Protein AF-A0AA40RY39-F1 (afdb_monomer)

Mean predicted aligned error: 4.77 Å

Structure (mmCIF, N/CA/C/O backbone):
data_AF-A0AA40RY39-F1
#
_entry.id   AF-A0AA40RY39-F1
#
loop_
_atom_site.group_PDB
_atom_site.id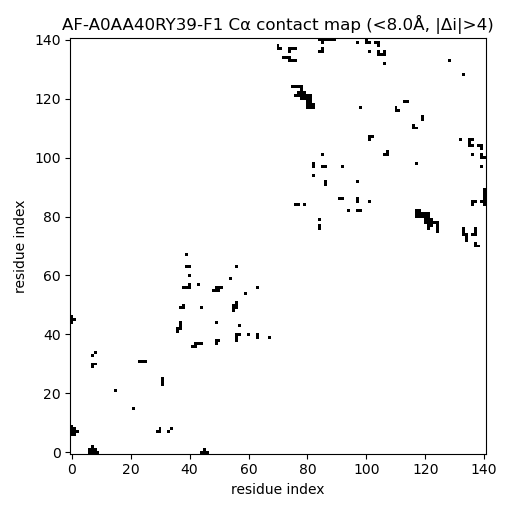
_atom_site.type_symbol
_atom_site.label_atom_id
_atom_site.label_alt_id
_atom_site.label_comp_id
_atom_site.label_asym_id
_atom_site.label_entity_id
_atom_site.label_seq_id
_atom_site.pdbx_PDB_ins_code
_atom_site.Cartn_x
_atom_site.Cartn_y
_atom_site.Cartn_z
_atom_site.occupancy
_atom_site.B_iso_or_equiv
_atom_site.auth_seq_id
_atom_site.auth_comp_id
_atom_site.auth_asym_id
_atom_site.auth_atom_id
_atom_site.pdbx_PDB_model_num
ATOM 1 N N . PHE A 1 1 ? -12.671 0.673 18.854 1.00 94.38 1 PHE A N 1
ATOM 2 C CA . PHE A 1 1 ? -13.369 0.236 17.625 1.00 94.38 1 PHE A CA 1
ATOM 3 C C . PHE A 1 1 ? -14.066 -1.103 17.854 1.00 94.38 1 PHE A C 1
ATOM 5 O O . PHE A 1 1 ? -13.496 -1.968 18.524 1.00 94.38 1 PHE A O 1
ATOM 12 N N . LYS A 1 2 ? -15.271 -1.276 17.300 1.00 94.06 2 LYS A N 1
ATOM 13 C CA . LYS A 1 2 ? -16.053 -2.518 17.351 1.00 94.06 2 LYS A CA 1
ATOM 14 C C . LYS A 1 2 ? -16.612 -2.850 15.962 1.00 94.06 2 LYS A C 1
ATOM 16 O O . LYS A 1 2 ? -16.945 -1.926 15.230 1.00 94.06 2 LYS A O 1
ATOM 21 N N . TYR A 1 3 ? -16.691 -4.138 15.634 1.00 93.06 3 TYR A N 1
ATOM 22 C CA . TYR A 1 3 ? -17.561 -4.633 14.562 1.00 93.06 3 TYR A CA 1
ATOM 23 C C . TYR A 1 3 ? -18.834 -5.135 15.234 1.00 93.06 3 TYR A C 1
ATOM 25 O O . TYR A 1 3 ? -18.733 -5.975 16.130 1.00 93.06 3 TYR A O 1
ATOM 33 N N . ASP A 1 4 ? -19.986 -4.588 14.855 1.00 89.94 4 ASP A N 1
ATOM 34 C CA . ASP A 1 4 ? -21.272 -4.844 15.510 1.00 89.94 4 ASP A CA 1
ATOM 35 C C . ASP A 1 4 ? -21.154 -4.669 17.040 1.00 89.94 4 ASP A C 1
ATOM 37 O O . ASP A 1 4 ? -20.800 -3.586 17.524 1.00 89.94 4 ASP A O 1
ATOM 41 N N . ASP A 1 5 ? -21.358 -5.740 17.809 1.00 90.38 5 ASP A N 1
ATOM 42 C CA . ASP A 1 5 ? -21.222 -5.749 19.272 1.00 90.38 5 ASP A CA 1
ATOM 43 C C . ASP A 1 5 ? -19.864 -6.265 19.770 1.00 90.38 5 ASP A C 1
ATOM 45 O O . ASP A 1 5 ? -19.566 -6.2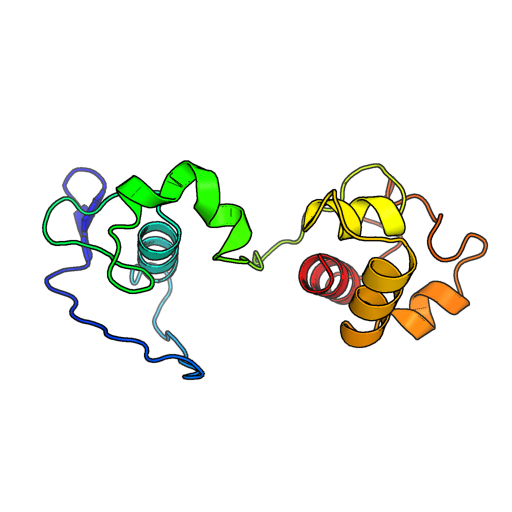45 20.968 1.00 90.38 5 ASP A O 1
ATOM 49 N N . LYS A 1 6 ? -18.980 -6.688 18.861 1.00 93.56 6 LYS A N 1
ATOM 50 C CA . LYS A 1 6 ? -17.661 -7.213 19.209 1.00 93.56 6 LYS A CA 1
ATOM 51 C C . LYS A 1 6 ? -16.606 -6.114 19.197 1.00 93.56 6 LYS A C 1
ATOM 53 O O . LYS A 1 6 ? -16.088 -5.702 18.156 1.00 93.56 6 LYS A O 1
ATOM 58 N N . THR A 1 7 ? -16.203 -5.690 20.388 1.00 94.38 7 THR A N 1
ATOM 59 C CA . THR A 1 7 ? -15.097 -4.744 20.557 1.00 94.38 7 THR A CA 1
ATOM 60 C C . THR A 1 7 ? -13.754 -5.378 20.201 1.00 94.38 7 THR A C 1
ATOM 62 O O . THR A 1 7 ? -13.314 -6.314 20.868 1.00 94.38 7 THR A O 1
ATOM 65 N N . ILE A 1 8 ? -13.082 -4.826 19.186 1.00 96.19 8 ILE A N 1
ATOM 66 C CA . ILE A 1 8 ? -11.780 -5.304 18.694 1.00 96.19 8 ILE A CA 1
ATOM 67 C C . ILE A 1 8 ? -10.623 -4.507 19.292 1.00 96.19 8 ILE A C 1
ATOM 69 O O . ILE A 1 8 ? -9.630 -5.088 19.714 1.00 96.19 8 ILE A O 1
ATOM 73 N N . ILE A 1 9 ? -10.752 -3.179 19.347 1.00 95.19 9 ILE A N 1
ATOM 74 C CA . ILE A 1 9 ? -9.714 -2.283 19.876 1.00 95.19 9 ILE A CA 1
ATOM 75 C C . ILE A 1 9 ? -10.309 -1.459 21.012 1.00 95.19 9 ILE A C 1
ATOM 77 O O . ILE A 1 9 ? -11.325 -0.783 20.813 1.00 95.19 9 ILE A O 1
ATOM 81 N N . ARG A 1 10 ? -9.668 -1.507 22.184 1.00 94.62 10 ARG A N 1
ATOM 82 C CA . ARG A 1 10 ? -10.064 -0.796 23.408 1.00 94.62 10 ARG A CA 1
ATOM 83 C C . ARG A 1 10 ? -8.956 0.167 23.820 1.00 94.62 10 ARG A C 1
ATOM 85 O O . ARG A 1 10 ? -7.853 -0.297 24.070 1.00 94.62 10 ARG A O 1
ATOM 92 N N . GLN A 1 11 ? -9.267 1.466 23.877 1.00 93.75 11 GLN A N 1
ATOM 93 C CA . GLN A 1 11 ? -8.409 2.521 24.451 1.00 93.75 11 GLN A CA 1
ATOM 94 C C . GLN A 1 11 ? -6.920 2.426 24.058 1.00 93.75 11 GLN A C 1
ATOM 96 O O . GLN A 1 11 ? -6.030 2.568 24.893 1.00 93.75 11 GLN A O 1
ATOM 101 N N . LEU A 1 12 ? -6.646 2.159 22.779 1.00 95.19 12 LEU A N 1
ATOM 102 C CA . LEU A 1 12 ? -5.280 2.104 22.274 1.00 95.19 12 LEU A CA 1
ATOM 103 C C . LEU A 1 12 ? -4.759 3.528 22.071 1.00 95.19 12 LEU A C 1
ATOM 105 O O . LEU A 1 12 ? -5.341 4.280 21.295 1.00 95.19 12 LEU A O 1
ATOM 109 N N . ASN A 1 13 ? -3.644 3.852 22.720 1.00 96.00 13 ASN A N 1
ATOM 110 C CA . ASN A 1 13 ? -2.882 5.071 22.474 1.00 96.00 13 ASN A CA 1
ATOM 111 C C . ASN A 1 13 ? -1.530 4.667 21.884 1.00 96.00 13 ASN A C 1
ATOM 113 O O . ASN A 1 13 ? -0.780 3.918 22.510 1.00 96.00 13 ASN A O 1
ATOM 117 N N . LEU A 1 14 ? -1.248 5.123 20.667 1.00 95.69 14 LEU A N 1
ATOM 118 C CA . LEU A 1 14 ? -0.017 4.828 19.944 1.00 95.69 14 LEU A CA 1
ATOM 119 C C . LEU A 1 14 ? 0.415 6.077 19.180 1.00 95.69 14 LEU A C 1
ATOM 121 O O . LEU A 1 14 ? -0.365 6.616 18.400 1.00 95.69 14 LEU A O 1
ATOM 125 N N . THR A 1 15 ? 1.671 6.474 19.359 1.00 96.75 15 THR A N 1
ATOM 126 C CA . THR A 1 15 ? 2.316 7.527 18.570 1.00 96.75 15 THR A CA 1
ATOM 127 C C . THR A 1 15 ? 3.510 6.919 17.855 1.00 96.75 15 THR A C 1
ATOM 129 O O . THR A 1 15 ? 4.392 6.357 18.504 1.00 96.75 15 THR A O 1
ATOM 132 N N . VAL A 1 16 ? 3.535 7.028 16.526 1.00 96.31 16 VAL A N 1
ATOM 133 C CA . VAL A 1 16 ? 4.680 6.641 15.694 1.00 96.31 16 VAL A CA 1
ATOM 134 C C . VAL A 1 16 ? 5.314 7.915 15.161 1.00 96.31 16 VAL A C 1
ATOM 136 O O . VAL A 1 16 ? 4.655 8.686 14.465 1.00 96.31 16 VAL A O 1
ATOM 139 N N . VAL A 1 17 ? 6.570 8.167 15.522 1.00 96.62 17 VAL A N 1
ATOM 140 C CA . VAL A 1 17 ? 7.275 9.385 15.094 1.00 96.62 17 VAL A CA 1
ATOM 141 C C . VAL A 1 17 ? 7.903 9.205 13.705 1.00 96.62 17 VAL A C 1
ATOM 143 O O . VAL A 1 17 ? 8.180 8.070 13.305 1.00 96.62 17 VAL A O 1
ATOM 146 N N . PRO A 1 18 ? 8.155 10.289 12.946 1.00 95.44 18 PRO A N 1
ATOM 147 C CA . PRO A 1 18 ? 8.779 10.195 11.628 1.00 95.44 18 PRO A CA 1
ATOM 148 C C . PRO A 1 18 ? 10.089 9.393 11.648 1.00 95.44 18 PRO A C 1
ATOM 150 O O . PRO A 1 18 ? 10.932 9.574 12.523 1.00 95.44 18 PRO A O 1
ATOM 153 N N . GLY A 1 19 ? 10.248 8.481 10.685 1.00 95.50 19 GLY A N 1
ATOM 154 C CA . GLY A 1 19 ? 11.416 7.596 10.577 1.00 95.50 19 GLY A CA 1
ATOM 155 C C . GLY A 1 19 ? 11.411 6.390 11.525 1.00 95.50 19 GLY A C 1
ATOM 156 O O . GLY A 1 19 ? 12.241 5.491 11.369 1.00 95.50 19 GLY A O 1
ATOM 157 N N . GLN A 1 20 ? 10.472 6.319 12.473 1.00 97.12 20 GLN A N 1
ATOM 158 C CA . GLN A 1 20 ? 10.351 5.176 13.369 1.00 97.12 20 GLN A CA 1
ATOM 159 C C . GLN A 1 20 ? 9.821 3.949 12.623 1.00 97.12 20 GLN A C 1
ATOM 161 O O . GLN A 1 20 ? 8.835 4.009 11.891 1.00 97.12 20 GLN A O 1
ATOM 166 N N . LYS A 1 21 ? 10.461 2.804 12.862 1.00 95.94 21 LYS A N 1
ATOM 167 C CA . LYS A 1 21 ? 10.008 1.496 12.385 1.00 95.94 21 LYS A CA 1
ATOM 168 C C . LYS A 1 21 ? 9.451 0.727 13.571 1.00 95.94 21 LYS A C 1
ATOM 170 O O . LYS A 1 21 ? 10.148 0.546 14.567 1.00 95.94 21 LYS A O 1
ATOM 175 N N . ILE A 1 22 ? 8.206 0.280 13.464 1.00 95.56 22 ILE A N 1
ATOM 176 C CA . ILE A 1 22 ? 7.547 -0.521 14.497 1.00 95.56 22 ILE A CA 1
ATOM 177 C C . ILE A 1 22 ? 7.090 -1.858 13.919 1.00 95.56 22 ILE A C 1
ATOM 179 O O . ILE A 1 22 ? 6.788 -1.962 12.732 1.00 95.56 22 ILE A O 1
ATOM 183 N N . ALA A 1 23 ? 7.018 -2.878 14.769 1.00 95.12 23 ALA A N 1
ATOM 184 C CA . ALA A 1 23 ? 6.428 -4.167 14.434 1.00 95.12 23 ALA A CA 1
ATOM 185 C C . ALA A 1 23 ? 5.210 -4.411 15.329 1.00 95.12 23 ALA A C 1
ATOM 187 O O . ALA A 1 23 ? 5.303 -4.320 16.553 1.00 95.12 23 ALA A O 1
ATOM 188 N N . LEU A 1 24 ? 4.067 -4.741 14.723 1.00 92.81 24 LEU A N 1
ATOM 189 C CA . LEU A 1 24 ? 2.846 -5.090 15.445 1.00 92.81 24 LEU A CA 1
ATOM 190 C C . LEU A 1 24 ? 2.675 -6.612 15.477 1.00 92.81 24 LEU A C 1
ATOM 192 O O . LEU A 1 24 ? 2.343 -7.236 14.469 1.00 92.81 24 LEU A O 1
ATOM 196 N N . LEU A 1 25 ? 2.869 -7.210 16.652 1.00 94.12 25 LEU A N 1
ATOM 197 C CA . LEU A 1 25 ? 2.816 -8.658 16.854 1.00 94.12 25 LEU A CA 1
ATOM 198 C C . LEU A 1 25 ? 1.563 -9.069 17.636 1.00 94.12 25 LEU A C 1
ATOM 200 O O . LEU A 1 25 ? 1.038 -8.318 18.454 1.00 94.12 25 LEU A O 1
ATOM 204 N N . GLY A 1 26 ? 1.066 -10.280 17.386 1.00 93.81 26 GLY A N 1
ATOM 205 C CA . GLY A 1 26 ? -0.074 -10.834 18.118 1.00 93.81 26 GLY A CA 1
ATOM 206 C C . GLY A 1 26 ? -0.722 -12.014 17.403 1.00 93.81 26 GLY A C 1
ATOM 207 O O . GLY A 1 26 ? -0.531 -12.206 16.200 1.00 93.81 26 GLY A O 1
ATOM 208 N N . ARG A 1 27 ? -1.535 -12.791 18.127 1.00 94.19 27 ARG A N 1
ATOM 209 C CA . ARG A 1 27 ? -2.262 -13.952 17.577 1.00 94.19 27 ARG A CA 1
ATOM 210 C C . ARG A 1 27 ? -3.220 -13.549 16.452 1.00 94.19 27 ARG A C 1
ATOM 212 O O . ARG A 1 27 ? -3.622 -12.388 16.346 1.00 94.19 27 ARG A O 1
ATOM 219 N N . SER A 1 28 ? -3.603 -14.497 15.598 1.00 91.62 28 SER A N 1
ATOM 220 C CA . SER A 1 28 ? -4.676 -14.251 14.625 1.00 91.62 28 SER A CA 1
ATOM 221 C C . SER A 1 28 ? -5.950 -13.778 15.343 1.00 91.62 28 SER A C 1
ATOM 223 O O . SER A 1 28 ? -6.233 -14.211 16.458 1.00 91.62 28 SER A O 1
ATOM 225 N N . GLY A 1 29 ? -6.670 -12.824 14.748 1.00 89.44 29 GLY A N 1
ATOM 226 C CA . GLY A 1 29 ? -7.864 -12.223 15.354 1.00 89.44 29 GLY A CA 1
ATOM 227 C C . GLY A 1 29 ? -7.611 -11.161 16.435 1.00 89.44 29 GLY A C 1
ATOM 228 O O . GLY A 1 29 ? -8.570 -10.573 16.922 1.00 89.44 29 GLY A O 1
ATOM 229 N N . SER A 1 30 ? -6.356 -10.835 16.772 1.00 92.50 30 SER A N 1
ATOM 2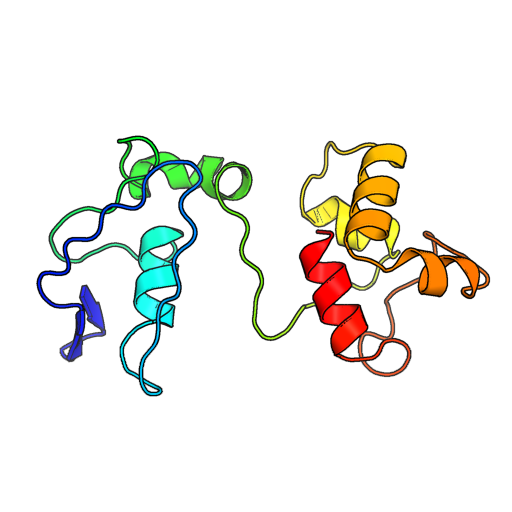30 C CA . SER A 1 30 ? -6.032 -9.808 17.781 1.00 92.50 30 SER A CA 1
ATOM 231 C C . SER A 1 30 ? -6.297 -8.356 17.344 1.00 92.50 30 SER A C 1
ATOM 233 O O . SER A 1 30 ? -5.927 -7.432 18.058 1.00 92.50 30 SER A O 1
ATOM 235 N N . GLY A 1 31 ? -6.872 -8.133 16.157 1.00 94.25 31 GLY A N 1
ATOM 236 C CA . GLY A 1 31 ? -7.202 -6.794 15.657 1.00 94.25 31 GLY A CA 1
ATOM 237 C C . GLY A 1 31 ? -6.099 -6.070 14.878 1.00 94.25 31 GLY A C 1
ATOM 238 O O . GLY A 1 31 ? -6.277 -4.902 14.560 1.00 94.25 31 GLY A O 1
ATOM 239 N N . LYS A 1 32 ? -4.990 -6.733 14.518 1.00 95.19 32 LYS A N 1
ATOM 240 C CA . LYS A 1 32 ? -3.876 -6.114 13.761 1.00 95.19 32 LYS A CA 1
ATOM 241 C C . LYS A 1 32 ? -4.318 -5.504 12.430 1.00 95.19 32 LYS A C 1
ATOM 243 O O . LYS A 1 32 ? -4.066 -4.336 12.174 1.00 95.19 32 LYS A O 1
ATOM 248 N N . THR A 1 33 ? -5.031 -6.282 11.616 1.00 93.31 33 THR A N 1
ATOM 249 C CA . THR A 1 33 ? -5.582 -5.808 10.340 1.00 93.31 33 THR A CA 1
ATOM 250 C C . THR A 1 33 ? -6.596 -4.688 10.557 1.00 93.31 33 THR A C 1
ATOM 252 O O . THR A 1 33 ? -6.616 -3.733 9.798 1.00 93.31 33 THR A O 1
ATOM 255 N N . THR A 1 34 ? -7.401 -4.758 11.622 1.00 95.31 34 THR A N 1
ATOM 256 C CA . THR A 1 34 ? -8.328 -3.677 11.990 1.00 95.31 34 THR A CA 1
ATOM 257 C C . THR A 1 34 ? -7.584 -2.391 12.340 1.00 95.31 34 THR A C 1
ATOM 259 O O . THR A 1 34 ? -8.028 -1.320 11.953 1.00 95.31 34 THR A O 1
ATOM 262 N N . LEU A 1 35 ? -6.453 -2.480 13.047 1.00 95.31 35 LEU A N 1
ATOM 263 C CA . LEU A 1 35 ? -5.630 -1.314 13.354 1.00 95.31 35 LEU A CA 1
ATOM 264 C C . LEU A 1 35 ? -5.035 -0.700 12.084 1.00 95.31 35 LEU A C 1
ATOM 266 O O . LEU A 1 35 ? -5.105 0.512 11.931 1.00 95.31 35 LEU A O 1
ATOM 270 N N . LEU A 1 36 ? -4.516 -1.522 11.164 1.00 93.00 36 LEU A N 1
ATOM 271 C CA . LEU A 1 36 ? -4.037 -1.032 9.867 1.00 93.00 36 LEU A CA 1
ATOM 272 C C . LEU A 1 36 ? -5.148 -0.308 9.103 1.00 93.00 36 LEU A C 1
ATOM 274 O O . LEU A 1 36 ? -4.930 0.825 8.710 1.00 93.00 36 LEU A O 1
ATOM 278 N N . LYS A 1 37 ? -6.348 -0.898 9.018 1.00 93.12 37 LYS A N 1
ATOM 279 C CA . LYS A 1 37 ? -7.519 -0.283 8.369 1.00 93.12 37 LYS A CA 1
ATOM 280 C C . LYS A 1 37 ? -7.960 1.045 8.996 1.00 93.12 37 LYS A C 1
ATOM 282 O O . LYS A 1 37 ? -8.504 1.898 8.310 1.00 93.12 37 LYS A O 1
ATOM 287 N N . LEU A 1 38 ? -7.760 1.224 10.303 1.00 94.75 38 LEU A N 1
ATOM 288 C CA . LEU A 1 38 ? -8.016 2.504 10.975 1.00 94.75 38 LEU A CA 1
ATOM 289 C C . LEU A 1 38 ? -6.943 3.547 10.629 1.00 94.75 38 LEU A C 1
ATOM 291 O O . LEU A 1 38 ? -7.269 4.715 10.453 1.00 94.75 38 LEU A O 1
ATOM 295 N N . ILE A 1 39 ? -5.674 3.134 10.528 1.00 92.81 39 ILE A N 1
ATOM 296 C CA . ILE A 1 39 ? -4.553 4.003 10.128 1.00 92.81 39 ILE A CA 1
ATOM 297 C C . ILE A 1 39 ? -4.689 4.424 8.661 1.00 92.81 39 ILE A C 1
ATOM 299 O O . ILE A 1 39 ? -4.481 5.589 8.340 1.00 92.81 39 ILE A O 1
ATOM 303 N N . THR A 1 40 ? -5.086 3.499 7.789 1.00 90.81 40 THR A N 1
ATOM 304 C CA . THR A 1 40 ? -5.366 3.736 6.367 1.00 90.81 40 THR A CA 1
ATOM 305 C C . THR A 1 40 ? -6.766 4.289 6.129 1.00 90.81 40 THR A C 1
ATOM 307 O O . THR A 1 40 ? -7.198 4.336 4.988 1.00 90.81 40 THR A O 1
ATOM 310 N N . GLY A 1 41 ? -7.508 4.694 7.163 1.00 91.56 41 GLY A N 1
ATOM 311 C CA . GLY A 1 41 ? -8.811 5.341 7.002 1.00 91.56 41 GLY A CA 1
ATOM 312 C C . GLY A 1 41 ? -9.894 4.513 6.291 1.00 91.56 41 GLY A C 1
ATOM 313 O O . GLY A 1 41 ? -10.965 5.059 6.041 1.00 91.56 41 GLY A O 1
ATOM 314 N N . ASP A 1 42 ? -9.667 3.226 6.004 1.00 90.12 42 ASP A N 1
ATOM 315 C CA . ASP A 1 42 ? -10.644 2.315 5.383 1.00 90.12 42 ASP A CA 1
ATOM 316 C C . ASP A 1 42 ? -11.879 2.116 6.275 1.00 90.12 42 ASP A C 1
ATOM 318 O O . ASP A 1 42 ? -12.973 1.796 5.810 1.00 90.12 42 ASP A O 1
ATOM 322 N N . ILE A 1 43 ? -11.689 2.267 7.587 1.00 93.81 43 ILE A N 1
ATOM 323 C CA . ILE A 1 43 ? -12.740 2.310 8.605 1.00 93.81 43 ILE A CA 1
ATOM 324 C C . ILE A 1 43 ? -12.433 3.432 9.594 1.00 93.81 43 ILE A C 1
ATOM 326 O O . ILE A 1 43 ? -11.273 3.762 9.837 1.00 93.81 43 ILE A O 1
ATOM 330 N N . LEU A 1 44 ? -13.472 3.977 10.225 1.00 93.56 44 LEU A N 1
ATOM 331 C CA . LEU A 1 44 ? -13.335 5.053 11.206 1.00 93.56 44 LEU A CA 1
ATOM 332 C C . LEU A 1 44 ? -13.529 4.547 12.643 1.00 93.56 44 LEU A C 1
ATOM 334 O O . LEU A 1 44 ? -14.319 3.626 12.882 1.00 93.56 44 LEU A O 1
ATOM 338 N N . PRO A 1 45 ? -12.823 5.122 13.633 1.00 95.06 45 PRO A N 1
ATOM 339 C CA . PRO A 1 45 ? -13.034 4.780 15.031 1.00 95.06 45 PRO A CA 1
ATOM 340 C C . PRO A 1 45 ? -14.445 5.178 15.489 1.00 95.06 45 PRO A C 1
ATOM 342 O O . PRO A 1 45 ? -14.942 6.248 15.174 1.00 95.06 45 PRO A O 1
ATOM 345 N N . VAL A 1 46 ? -15.071 4.337 16.318 1.00 94.38 46 VAL A N 1
ATOM 346 C CA . VAL A 1 46 ? -16.333 4.686 17.011 1.00 94.38 46 VAL A CA 1
ATOM 347 C C . VAL A 1 46 ? -16.117 5.782 18.066 1.00 94.38 46 VAL A C 1
ATOM 349 O O . VAL A 1 46 ? -17.030 6.524 18.401 1.00 94.38 46 VAL A O 1
ATOM 352 N N . SER A 1 47 ? -14.913 5.847 18.637 1.00 94.19 47 SER A N 1
ATOM 353 C CA . SER A 1 47 ? -14.499 6.826 19.643 1.00 94.19 47 SER A CA 1
ATOM 354 C C . SER A 1 47 ? -12.980 6.979 19.594 1.00 94.19 47 SER A C 1
ATOM 356 O O . SER A 1 47 ? -12.273 5.998 19.330 1.00 94.19 47 SER A O 1
ATOM 358 N N . GLY A 1 48 ? -12.503 8.193 19.872 1.00 95.12 48 GLY A N 1
ATOM 359 C CA . GLY A 1 48 ? -11.120 8.602 19.654 1.00 95.12 48 GLY A CA 1
ATOM 360 C C . GLY A 1 48 ? -10.898 9.086 18.224 1.00 95.12 48 GLY A C 1
ATOM 361 O O . GLY A 1 48 ? -11.847 9.253 17.463 1.00 95.12 48 GLY A O 1
ATOM 362 N N . GLN A 1 49 ? -9.636 9.297 17.869 1.00 95.81 49 GLN A N 1
ATOM 363 C CA . GLN A 1 49 ? -9.233 9.793 16.556 1.00 95.81 49 GLN A CA 1
ATOM 364 C C . GLN A 1 49 ? -7.958 9.093 16.096 1.00 95.81 49 GLN A C 1
ATOM 366 O O . GLN A 1 49 ? -7.176 8.605 16.916 1.00 95.81 49 GLN A O 1
ATOM 371 N N . VAL A 1 50 ? -7.748 9.063 14.785 1.00 96.81 50 VAL A N 1
ATOM 372 C CA . VAL A 1 50 ? -6.506 8.601 14.166 1.00 96.81 50 VAL A CA 1
ATOM 373 C C . VAL A 1 50 ? -5.987 9.739 13.308 1.00 96.81 50 VAL A C 1
ATOM 375 O O . VAL A 1 50 ? -6.742 10.305 12.520 1.00 96.81 50 VAL A O 1
ATOM 378 N N . THR A 1 51 ? -4.717 10.097 13.481 1.00 96.19 51 THR A N 1
ATOM 379 C CA . THR A 1 51 ? -4.120 11.235 12.783 1.00 96.19 51 THR A CA 1
ATOM 380 C C . THR A 1 51 ? -2.834 10.853 12.061 1.00 96.19 51 THR A C 1
ATOM 382 O O . THR A 1 51 ? -2.057 10.023 12.534 1.00 96.19 51 THR A O 1
ATOM 385 N N . ILE A 1 52 ? -2.596 11.490 10.914 1.00 95.25 52 ILE A N 1
ATOM 386 C CA . ILE A 1 52 ? -1.341 11.434 10.157 1.00 95.25 52 ILE A CA 1
ATOM 387 C C . ILE A 1 52 ? -0.849 12.872 10.007 1.00 95.25 52 ILE A C 1
ATOM 389 O O . ILE A 1 52 ? -1.585 13.746 9.554 1.00 95.25 52 ILE A O 1
ATOM 393 N N . GLY A 1 53 ? 0.377 13.151 10.460 1.00 92.50 53 GLY A N 1
ATOM 394 C CA . GLY A 1 53 ? 0.916 14.518 10.459 1.00 92.50 53 GLY A CA 1
ATOM 395 C C . GLY A 1 53 ? 0.097 15.512 11.296 1.00 92.50 53 GLY A C 1
ATOM 396 O O . GLY A 1 53 ? 0.143 16.706 11.035 1.00 92.50 53 GLY A O 1
ATOM 397 N N . GLY A 1 54 ? -0.681 15.029 12.273 1.00 94.00 54 GLY A N 1
ATOM 398 C CA . GLY A 1 54 ? -1.582 15.853 13.088 1.00 94.00 54 GLY A CA 1
ATOM 399 C C . GLY A 1 54 ? -2.974 16.086 12.487 1.00 94.00 54 GLY A C 1
ATOM 400 O O . GLY A 1 54 ? -3.840 16.603 13.186 1.00 94.00 54 GLY A O 1
ATOM 401 N N . HIS A 1 55 ? -3.225 15.657 11.249 1.00 94.38 55 HIS A N 1
ATOM 402 C CA . HIS A 1 55 ? -4.532 15.757 10.597 1.00 94.38 55 HIS A CA 1
ATOM 403 C C . HIS A 1 55 ? -5.325 14.459 10.749 1.00 94.38 55 HIS A C 1
ATOM 405 O O . HIS A 1 55 ? -4.752 13.375 10.642 1.00 94.38 55 HIS A O 1
ATOM 411 N N . ASP A 1 56 ? -6.634 14.555 10.988 1.00 94.88 56 ASP A N 1
ATOM 412 C CA . ASP A 1 56 ? -7.517 13.388 11.076 1.00 94.88 56 ASP A CA 1
ATOM 413 C C . ASP A 1 56 ? -7.574 12.635 9.737 1.00 94.88 56 ASP A C 1
ATOM 415 O O . ASP A 1 56 ? -7.751 13.242 8.679 1.00 94.88 56 ASP A O 1
ATOM 419 N N . VAL A 1 57 ? -7.445 11.307 9.774 1.00 94.12 57 VAL A N 1
ATOM 420 C CA . VAL A 1 57 ? -7.457 10.458 8.569 1.00 94.12 57 VAL A CA 1
ATOM 421 C C . VAL A 1 57 ? -8.763 10.546 7.774 1.00 94.12 57 VAL A C 1
ATOM 423 O O . VAL A 1 57 ? -8.752 10.369 6.557 1.00 94.12 57 VAL A O 1
ATOM 426 N N . SER A 1 58 ? -9.889 10.865 8.418 1.00 90.06 58 SER A N 1
ATOM 427 C CA . SER A 1 58 ? -11.171 11.097 7.739 1.00 90.06 58 SER A CA 1
ATOM 428 C C . SER A 1 58 ? -11.145 12.334 6.835 1.00 90.06 58 SER A C 1
ATOM 430 O O . SER A 1 58 ? -11.796 12.342 5.792 1.00 90.06 58 SER A O 1
ATOM 432 N N . ALA A 1 59 ? -10.341 13.346 7.175 1.00 91.94 59 ALA A N 1
ATOM 433 C CA . ALA A 1 59 ? -10.151 14.541 6.355 1.00 91.94 59 ALA A CA 1
ATOM 434 C C . ALA A 1 59 ? -9.143 14.326 5.210 1.00 91.94 59 ALA A C 1
ATOM 436 O O . ALA A 1 59 ? -9.121 15.099 4.256 1.00 91.94 59 ALA A O 1
ATOM 437 N N . LEU A 1 60 ? -8.321 13.273 5.287 1.00 92.62 60 LEU A N 1
ATOM 438 C CA . LEU A 1 60 ? -7.248 12.980 4.331 1.00 92.62 60 LEU A CA 1
ATOM 439 C C . LEU A 1 60 ? -7.643 11.976 3.241 1.00 92.62 60 LEU A C 1
ATOM 441 O O . LEU A 1 60 ? -6.808 11.640 2.410 1.00 92.62 60 LEU A O 1
ATOM 445 N N . GLN A 1 61 ? -8.891 11.501 3.205 1.00 87.06 61 GLN A N 1
ATOM 446 C CA . GLN A 1 61 ? -9.334 10.396 2.335 1.00 87.06 61 GLN A CA 1
ATOM 447 C C . GLN A 1 61 ? -8.920 10.547 0.859 1.00 87.06 61 GLN A C 1
ATOM 449 O O . GLN A 1 61 ? -8.440 9.595 0.253 1.00 87.06 61 GLN A O 1
ATOM 454 N N . GLN A 1 62 ? -9.028 11.752 0.289 1.00 88.75 62 GLN A N 1
ATOM 455 C CA . GLN A 1 62 ? -8.659 12.020 -1.113 1.00 88.75 62 GLN A CA 1
ATOM 456 C C . GLN A 1 62 ? -7.141 12.032 -1.366 1.00 88.75 62 GLN A C 1
ATOM 458 O O . GLN A 1 62 ? -6.698 11.885 -2.501 1.00 88.75 62 GLN A O 1
ATOM 463 N N . GLN A 1 63 ? -6.341 12.235 -0.321 1.00 89.94 63 GLN A N 1
ATOM 464 C CA . GLN A 1 63 ? -4.880 12.332 -0.382 1.00 89.94 63 GLN A CA 1
ATOM 465 C C . GLN A 1 63 ? -4.196 11.080 0.169 1.00 89.94 63 GLN A C 1
ATOM 467 O O . GLN A 1 63 ? -2.980 10.944 0.076 1.00 89.94 63 GLN A O 1
ATOM 472 N N . LEU A 1 64 ? -4.956 10.161 0.762 1.00 87.75 64 LEU A N 1
ATOM 473 C CA . LEU A 1 64 ? -4.396 9.101 1.583 1.00 87.75 64 LEU A CA 1
ATOM 474 C C . LEU A 1 64 ? -3.517 8.136 0.791 1.00 87.75 64 LEU A C 1
ATOM 476 O O . LEU A 1 64 ? -2.472 7.728 1.286 1.00 87.75 64 LEU A O 1
ATOM 480 N N . SER A 1 65 ? -3.880 7.859 -0.462 1.00 85.38 65 SER A N 1
ATOM 481 C CA . SER A 1 65 ? -3.069 7.064 -1.393 1.00 85.38 65 SER A CA 1
ATOM 482 C C . SER A 1 65 ? -1.720 7.705 -1.740 1.00 85.38 65 SER A C 1
ATOM 484 O O . SER A 1 65 ? -0.814 7.007 -2.177 1.00 85.38 65 SER A O 1
ATOM 486 N N . GLN A 1 66 ? -1.560 9.016 -1.530 1.00 88.00 66 GLN A N 1
ATOM 487 C CA . GLN A 1 66 ? -0.286 9.725 -1.698 1.00 88.00 66 GLN A CA 1
ATOM 488 C C . GLN A 1 66 ? 0.550 9.732 -0.410 1.00 88.00 66 GLN A C 1
ATOM 490 O O . GLN A 1 66 ? 1.755 9.967 -0.455 1.00 88.00 66 GLN A O 1
ATOM 495 N N . LEU A 1 67 ? -0.087 9.505 0.743 1.00 89.75 67 LEU A N 1
ATOM 496 C CA . LEU A 1 67 ? 0.541 9.559 2.066 1.00 89.75 67 LEU A CA 1
ATOM 497 C C . LEU A 1 67 ? 0.900 8.173 2.607 1.00 89.75 67 LEU A C 1
ATOM 499 O O . LEU A 1 67 ? 1.828 8.045 3.406 1.00 89.75 67 LEU A O 1
ATOM 503 N N . VAL A 1 68 ? 0.150 7.145 2.211 1.00 90.56 68 VAL A N 1
ATOM 504 C CA . VAL A 1 68 ? 0.253 5.794 2.757 1.00 90.56 68 VAL A CA 1
ATOM 505 C C . VAL A 1 68 ? 0.333 4.784 1.621 1.00 90.56 68 VAL A C 1
ATOM 507 O O . VAL A 1 68 ? -0.561 4.700 0.784 1.00 90.56 68 VAL A O 1
ATOM 510 N N . ALA A 1 69 ? 1.384 3.968 1.648 1.00 90.12 69 ALA A N 1
ATOM 511 C CA . ALA A 1 69 ? 1.500 2.770 0.829 1.00 90.12 69 ALA A CA 1
ATOM 512 C C . ALA A 1 69 ? 1.181 1.533 1.678 1.00 90.12 69 ALA A C 1
ATOM 514 O O . ALA A 1 69 ? 1.614 1.427 2.830 1.00 90.12 69 ALA A O 1
ATOM 515 N N . VAL A 1 70 ? 0.437 0.588 1.104 1.00 88.69 70 VAL A N 1
ATOM 516 C CA . VAL A 1 70 ? 0.062 -0.671 1.756 1.00 88.69 70 VAL A CA 1
ATOM 517 C C . VAL A 1 70 ? 0.552 -1.830 0.905 1.00 88.69 70 VAL A C 1
ATOM 519 O O . VAL A 1 70 ? 0.212 -1.938 -0.269 1.00 88.69 70 VAL A O 1
ATOM 522 N N . LEU A 1 71 ? 1.331 -2.717 1.520 1.00 88.94 71 LEU A N 1
ATOM 523 C CA . LEU A 1 71 ? 1.746 -3.969 0.904 1.00 88.94 71 LEU A CA 1
ATOM 524 C C . LEU A 1 71 ? 0.874 -5.106 1.442 1.00 88.94 71 LEU A C 1
ATOM 526 O O . LEU A 1 71 ? 1.059 -5.563 2.572 1.00 88.94 71 LEU A O 1
ATOM 530 N N . ASP A 1 72 ? -0.080 -5.554 0.630 1.00 82.19 72 ASP A N 1
ATOM 531 C CA . ASP A 1 72 ? -0.976 -6.648 0.993 1.00 82.19 72 ASP A CA 1
ATOM 532 C C . ASP A 1 72 ? -0.267 -8.007 1.045 1.00 82.19 72 ASP A C 1
ATOM 534 O O . ASP A 1 72 ? 0.721 -8.271 0.356 1.00 82.19 72 ASP A O 1
ATOM 538 N N . GLN A 1 73 ? -0.828 -8.926 1.837 1.00 75.25 73 GLN A N 1
ATOM 539 C CA . GLN A 1 73 ? -0.319 -10.296 1.953 1.00 75.25 73 GLN A CA 1
ATOM 540 C C . GLN A 1 73 ? -0.328 -11.036 0.601 1.00 75.25 73 GLN A C 1
ATOM 542 O O . GLN A 1 73 ? 0.553 -11.860 0.339 1.00 75.25 73 GLN A O 1
ATOM 547 N N . GLN A 1 74 ? -1.316 -10.740 -0.250 1.00 78.94 74 GLN A N 1
ATOM 548 C CA . GLN A 1 74 ? -1.432 -11.257 -1.610 1.00 78.94 74 GLN A CA 1
ATOM 549 C C . GLN A 1 74 ? -1.382 -10.096 -2.602 1.00 78.94 74 GLN A C 1
ATOM 551 O O . GLN A 1 74 ? -2.330 -9.331 -2.734 1.00 78.94 74 GLN A O 1
ATOM 556 N N . ALA A 1 75 ? -0.265 -9.990 -3.316 1.00 79.81 75 ALA A N 1
ATOM 557 C CA . ALA A 1 75 ? -0.090 -9.011 -4.374 1.00 79.81 75 ALA A CA 1
ATOM 558 C C . ALA A 1 75 ? -0.980 -9.343 -5.580 1.00 79.81 75 ALA A C 1
ATOM 560 O O . ALA A 1 75 ? -0.799 -10.386 -6.216 1.00 79.81 75 ALA A O 1
ATOM 561 N N . TYR A 1 76 ? -1.896 -8.436 -5.919 1.00 82.56 76 TYR A N 1
ATOM 562 C CA . TYR A 1 76 ? -2.643 -8.501 -7.171 1.00 82.56 76 TYR A CA 1
ATOM 563 C C . TYR A 1 76 ? -1.836 -7.864 -8.310 1.00 82.56 76 TYR A C 1
ATOM 565 O O . TYR A 1 76 ? -1.383 -6.715 -8.207 1.00 82.56 76 TYR A O 1
ATOM 573 N N . LEU A 1 77 ? -1.657 -8.611 -9.399 1.00 87.06 77 LEU A N 1
ATOM 574 C CA . LEU A 1 77 ? -1.059 -8.130 -10.641 1.00 87.06 77 LEU A CA 1
ATOM 575 C C . LEU A 1 77 ? -2.157 -8.009 -11.694 1.00 87.06 77 LEU A C 1
ATOM 577 O O . LEU A 1 77 ? -2.935 -8.937 -11.896 1.00 87.06 77 LEU A O 1
ATOM 581 N N . PHE A 1 78 ? -2.220 -6.851 -12.335 1.00 88.38 78 PHE A N 1
ATOM 582 C CA . PHE A 1 78 ? -3.188 -6.556 -13.376 1.00 88.38 78 PHE A CA 1
ATOM 583 C C . PHE A 1 78 ? -2.727 -7.139 -14.707 1.00 88.38 78 PHE A C 1
ATOM 585 O O . PHE A 1 78 ? -1.528 -7.222 -14.980 1.00 88.38 78 PHE A O 1
ATOM 592 N N . ASP A 1 79 ? -3.692 -7.473 -15.557 1.00 89.94 79 ASP A N 1
ATOM 593 C CA . ASP A 1 79 ? -3.473 -7.799 -16.963 1.00 89.94 79 ASP A CA 1
ATOM 594 C C . ASP A 1 79 ? -2.992 -6.544 -17.723 1.00 89.94 79 ASP A C 1
ATOM 596 O O . ASP A 1 79 ? -3.763 -5.791 -18.315 1.00 89.94 79 ASP A O 1
ATOM 600 N N . THR A 1 80 ? -1.696 -6.263 -17.615 1.00 92.25 80 THR A N 1
ATOM 601 C CA . THR A 1 80 ? -0.983 -5.220 -18.356 1.00 92.25 80 THR A CA 1
ATOM 602 C C . THR A 1 80 ? 0.527 -5.477 -18.271 1.00 92.25 80 THR A C 1
ATOM 604 O O . THR A 1 80 ? 0.962 -6.488 -17.715 1.00 92.25 80 THR A O 1
ATOM 607 N N . SER A 1 81 ? 1.361 -4.599 -18.830 1.00 94.00 81 SER A N 1
ATOM 608 C CA . SER A 1 81 ? 2.819 -4.747 -18.761 1.00 94.00 81 SER A CA 1
ATOM 609 C C . SER A 1 81 ? 3.352 -4.640 -17.326 1.00 94.00 81 SER A C 1
ATOM 611 O O . SER A 1 81 ? 2.700 -4.075 -16.441 1.00 94.00 81 SER A O 1
ATOM 613 N N . ILE A 1 82 ? 4.570 -5.140 -17.091 1.00 94.62 82 ILE A N 1
ATOM 614 C CA . ILE A 1 82 ? 5.280 -4.938 -15.819 1.00 94.62 82 ILE A CA 1
ATOM 615 C C . ILE A 1 82 ? 5.384 -3.445 -15.492 1.00 94.62 82 ILE A C 1
ATOM 617 O O . ILE A 1 82 ? 5.067 -3.033 -14.376 1.00 94.62 82 ILE A O 1
ATOM 621 N N . LEU A 1 83 ? 5.793 -2.641 -16.477 1.00 96.44 83 LEU A N 1
ATOM 622 C CA . LEU A 1 83 ? 5.923 -1.193 -16.341 1.00 96.44 83 LEU A CA 1
ATOM 623 C C . LEU A 1 83 ? 4.608 -0.552 -15.866 1.00 96.44 83 LEU A C 1
ATOM 625 O O . LEU A 1 83 ? 4.601 0.217 -14.906 1.00 96.44 83 LEU A O 1
ATOM 629 N N . ASN A 1 84 ? 3.489 -0.911 -16.499 1.00 95.75 84 ASN A N 1
ATOM 63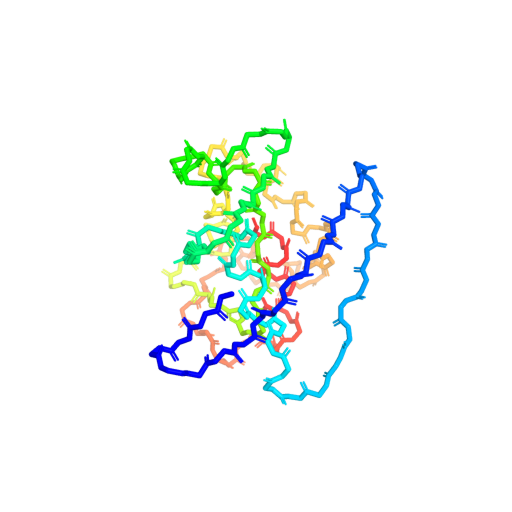0 C CA . ASN A 1 84 ? 2.182 -0.364 -16.149 1.00 95.75 84 ASN A CA 1
ATOM 631 C C . ASN A 1 84 ? 1.723 -0.828 -14.768 1.00 95.75 84 ASN A C 1
ATOM 633 O O . ASN A 1 84 ? 1.212 -0.014 -14.011 1.00 95.75 84 ASN A O 1
ATOM 637 N N . ASN A 1 85 ? 1.958 -2.092 -14.408 1.00 93.69 85 ASN A N 1
ATOM 638 C CA . ASN A 1 85 ? 1.611 -2.624 -13.091 1.00 93.69 85 ASN A CA 1
ATOM 639 C C . ASN A 1 85 ? 2.272 -1.858 -11.943 1.00 93.69 85 ASN A C 1
ATOM 641 O O . ASN A 1 85 ? 1.645 -1.656 -10.906 1.00 93.69 85 ASN A O 1
ATOM 645 N N . VAL A 1 86 ? 3.534 -1.464 -12.106 1.00 95.38 86 VAL A N 1
ATOM 646 C CA . VAL A 1 86 ? 4.260 -0.687 -11.093 1.00 95.38 86 VAL A CA 1
ATOM 647 C C . VAL A 1 86 ? 3.818 0.779 -11.123 1.00 95.38 86 VAL A C 1
ATOM 649 O O . VAL A 1 86 ? 3.571 1.366 -10.075 1.00 95.38 86 VAL A O 1
ATOM 652 N N . ARG A 1 87 ? 3.576 1.351 -12.312 1.00 96.06 87 ARG A N 1
ATOM 653 C CA . ARG A 1 87 ? 3.048 2.721 -12.468 1.00 96.06 87 ARG A CA 1
ATOM 654 C C . ARG A 1 87 ? 1.696 2.951 -11.793 1.00 96.06 87 ARG A C 1
ATOM 656 O O . ARG A 1 87 ? 1.366 4.089 -11.487 1.00 96.06 87 ARG A O 1
ATOM 663 N N . MET A 1 88 ? 0.925 1.907 -11.499 1.00 92.38 88 MET A N 1
ATOM 664 C CA . MET A 1 88 ? -0.332 2.061 -10.759 1.00 92.38 88 MET A CA 1
ATOM 665 C C . MET A 1 88 ? -0.151 2.668 -9.360 1.00 92.38 88 MET A C 1
ATOM 667 O O . MET A 1 88 ? -1.103 3.255 -8.856 1.00 92.38 88 MET A O 1
ATOM 671 N N . GLY A 1 89 ? 1.040 2.575 -8.753 1.00 91.00 89 GLY A N 1
ATOM 672 C CA . GLY A 1 89 ? 1.339 3.257 -7.488 1.00 91.00 89 GLY A CA 1
ATOM 673 C C . GLY A 1 89 ? 1.528 4.769 -7.631 1.00 91.00 89 GLY A C 1
ATOM 674 O O . GLY A 1 89 ? 1.234 5.528 -6.712 1.00 91.00 89 GLY A O 1
ATOM 675 N N . ASN A 1 90 ? 1.957 5.234 -8.808 1.00 93.00 90 ASN A N 1
ATOM 676 C CA . ASN A 1 90 ? 2.061 6.650 -9.142 1.00 93.00 90 ASN A CA 1
ATOM 677 C C . ASN A 1 90 ? 1.919 6.852 -10.657 1.00 93.00 90 ASN A C 1
ATOM 679 O O . ASN A 1 90 ? 2.883 6.709 -11.412 1.00 93.00 90 ASN A O 1
ATOM 68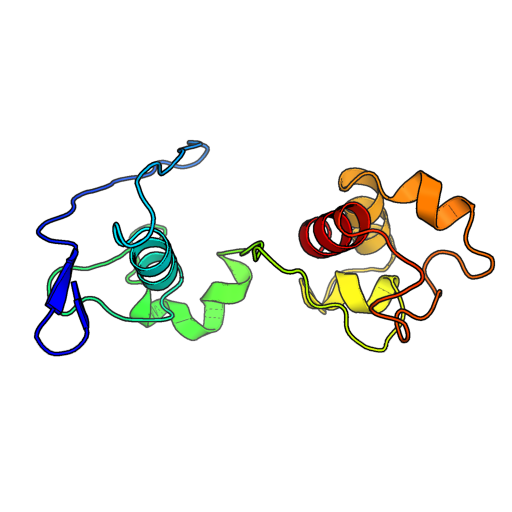3 N N . LEU A 1 91 ? 0.716 7.233 -11.098 1.00 93.00 91 LEU A N 1
ATOM 684 C CA . LEU A 1 91 ? 0.394 7.406 -12.520 1.00 93.00 91 LEU A CA 1
ATOM 685 C C . LEU A 1 91 ? 1.231 8.492 -13.212 1.00 93.00 91 LEU A C 1
ATOM 687 O O . LEU A 1 91 ? 1.378 8.460 -14.432 1.00 93.00 91 LEU A O 1
ATOM 691 N N . SER A 1 92 ? 1.799 9.418 -12.439 1.00 94.50 92 SER A N 1
ATOM 692 C CA . SER A 1 92 ? 2.651 10.500 -12.933 1.00 94.50 92 SER A CA 1
ATOM 693 C C . SER A 1 92 ? 4.135 10.119 -13.003 1.00 94.50 92 SER A C 1
ATOM 695 O O . SER A 1 92 ? 4.946 10.942 -13.425 1.00 94.50 92 SER A O 1
ATOM 697 N N . ALA A 1 93 ? 4.519 8.910 -12.575 1.00 96.19 93 ALA A N 1
ATOM 698 C CA . ALA A 1 93 ? 5.913 8.482 -12.566 1.00 96.19 93 ALA A CA 1
ATOM 699 C C . ALA A 1 93 ? 6.440 8.167 -13.976 1.00 96.19 93 ALA A C 1
ATOM 701 O O . ALA A 1 93 ? 5.815 7.432 -14.756 1.00 96.19 93 ALA A O 1
ATOM 702 N N . THR A 1 94 ? 7.636 8.681 -14.279 1.00 98.00 94 THR A N 1
ATOM 703 C CA . THR A 1 94 ? 8.322 8.424 -15.553 1.00 98.00 94 THR A CA 1
ATOM 704 C C . THR A 1 94 ? 8.790 6.975 -15.645 1.00 98.00 94 THR A C 1
ATOM 706 O O . THR A 1 94 ? 8.965 6.293 -14.635 1.00 98.00 94 THR A O 1
ATOM 709 N N . ASP A 1 95 ? 9.033 6.488 -16.862 1.00 97.69 95 ASP A N 1
ATOM 710 C CA . ASP A 1 95 ? 9.608 5.159 -17.091 1.00 97.69 95 ASP A CA 1
ATOM 711 C C . ASP A 1 95 ? 10.890 4.933 -16.276 1.00 97.69 95 ASP A C 1
ATOM 713 O O . ASP A 1 95 ? 11.084 3.855 -15.720 1.00 97.69 95 ASP A O 1
ATOM 717 N N . GLU A 1 96 ? 11.759 5.937 -16.168 1.00 98.00 96 GLU A N 1
ATOM 718 C CA . GLU A 1 96 ? 13.005 5.866 -15.400 1.00 98.00 96 GLU A CA 1
ATOM 719 C C . GLU A 1 96 ? 12.736 5.653 -13.909 1.00 98.00 96 GLU A C 1
ATOM 721 O O . GLU A 1 96 ? 13.357 4.786 -13.295 1.00 98.00 96 GLU A O 1
ATOM 726 N N . GLN A 1 97 ? 11.782 6.389 -13.332 1.00 98.00 97 GLN A N 1
ATOM 727 C CA . GLN A 1 97 ? 11.399 6.233 -11.926 1.00 98.00 97 GLN A CA 1
ATOM 728 C C . GLN A 1 97 ? 10.830 4.835 -11.657 1.00 98.00 97 GLN A C 1
ATOM 730 O O . GLN A 1 97 ? 11.196 4.201 -10.668 1.00 98.00 97 GLN A O 1
ATOM 735 N N . ILE A 1 98 ? 10.006 4.319 -12.573 1.00 98.12 98 ILE A N 1
ATOM 736 C CA . ILE A 1 98 ? 9.466 2.957 -12.485 1.00 98.12 98 ILE A CA 1
ATOM 737 C C . ILE A 1 98 ? 10.582 1.908 -12.547 1.00 98.12 98 ILE A C 1
ATOM 739 O O . ILE A 1 98 ? 10.604 0.975 -11.744 1.00 98.12 98 ILE A O 1
ATOM 743 N N . LYS A 1 99 ? 11.546 2.061 -13.462 1.00 98.06 99 LYS A N 1
ATOM 744 C CA . LYS A 1 99 ? 12.698 1.151 -13.576 1.00 98.06 99 LYS A CA 1
ATOM 745 C C . LYS A 1 99 ? 13.550 1.159 -12.303 1.00 98.06 99 LYS A C 1
ATOM 747 O O . LYS A 1 99 ? 13.933 0.091 -11.831 1.00 98.06 99 LYS A O 1
ATOM 752 N N . ILE A 1 100 ? 13.783 2.333 -11.708 1.00 98.25 100 ILE A N 1
ATOM 753 C CA . ILE A 1 100 ? 14.493 2.463 -10.426 1.00 98.25 100 ILE A CA 1
ATOM 754 C C . ILE A 1 100 ? 13.740 1.725 -9.312 1.00 98.25 100 ILE A C 1
ATOM 756 O O . ILE A 1 100 ? 14.365 0.973 -8.565 1.00 98.25 100 ILE A O 1
ATOM 760 N N . ALA A 1 101 ? 12.416 1.875 -9.218 1.00 97.62 101 ALA A N 1
ATOM 761 C CA . ALA A 1 101 ? 11.612 1.177 -8.212 1.00 97.62 101 ALA A CA 1
ATOM 762 C C . ALA A 1 101 ? 11.685 -0.354 -8.372 1.00 97.62 101 ALA A C 1
ATOM 764 O O . ALA A 1 101 ? 11.909 -1.082 -7.403 1.00 97.62 101 ALA A O 1
ATOM 765 N N . ILE A 1 102 ? 11.600 -0.854 -9.609 1.00 97.62 102 ILE A N 1
ATOM 766 C CA . ILE A 1 102 ? 11.768 -2.281 -9.938 1.00 97.62 102 ILE A CA 1
ATOM 767 C C . ILE A 1 102 ? 13.166 -2.780 -9.541 1.00 97.62 102 ILE A C 1
ATOM 769 O O . ILE A 1 102 ? 13.307 -3.865 -8.967 1.00 97.62 102 ILE A O 1
ATOM 773 N N . GLN A 1 103 ? 14.208 -1.991 -9.811 1.00 97.81 103 GLN A N 1
ATOM 774 C CA . GLN A 1 103 ? 15.578 -2.323 -9.433 1.00 97.81 103 GLN A CA 1
ATOM 775 C C . GLN A 1 103 ? 15.749 -2.369 -7.908 1.00 97.81 103 GLN A C 1
ATOM 777 O O . GLN A 1 103 ? 16.325 -3.327 -7.392 1.00 97.81 103 GLN A O 1
ATOM 782 N N . GLN A 1 104 ? 15.223 -1.380 -7.181 1.00 97.88 104 GLN A N 1
ATOM 783 C CA . GLN A 1 104 ? 15.268 -1.318 -5.714 1.00 97.88 104 GLN A CA 1
ATOM 784 C C . GLN A 1 104 ? 14.493 -2.464 -5.059 1.00 97.88 104 GLN A C 1
ATOM 786 O O . GLN A 1 104 ? 14.919 -2.992 -4.033 1.00 97.88 104 GLN A O 1
ATOM 791 N N . ALA A 1 105 ? 13.409 -2.915 -5.690 1.00 96.75 105 ALA A N 1
ATOM 792 C CA . ALA A 1 105 ? 12.688 -4.113 -5.290 1.00 96.75 105 ALA A CA 1
ATOM 793 C C . ALA A 1 105 ? 13.423 -5.417 -5.650 1.00 96.75 105 ALA A C 1
ATOM 795 O O . ALA A 1 105 ? 12.897 -6.491 -5.381 1.00 96.75 105 ALA A O 1
ATOM 796 N N . GLY A 1 106 ? 14.619 -5.371 -6.251 1.00 96.88 106 GLY A N 1
ATOM 797 C CA . GLY A 1 106 ? 15.437 -6.550 -6.553 1.00 96.88 106 GLY A CA 1
ATOM 798 C C . GLY A 1 106 ? 14.941 -7.377 -7.742 1.00 96.88 106 GLY A C 1
ATOM 799 O O . GLY A 1 106 ? 15.241 -8.567 -7.833 1.00 96.88 106 GLY A O 1
ATOM 800 N N . LEU A 1 107 ? 14.163 -6.778 -8.645 1.00 96.44 107 LEU A N 1
ATOM 801 C CA . LEU A 1 107 ? 13.568 -7.471 -9.791 1.00 96.44 107 LEU A CA 1
ATOM 802 C C . LEU A 1 107 ? 14.386 -7.347 -11.080 1.00 96.44 107 LEU A C 1
ATOM 804 O O . LEU A 1 107 ? 14.074 -8.043 -12.042 1.00 96.44 107 LEU A O 1
ATOM 808 N N . GLN A 1 108 ? 15.451 -6.538 -11.112 1.00 97.06 108 GLN A N 1
ATOM 809 C CA . GLN A 1 108 ? 16.270 -6.351 -12.319 1.00 97.06 108 GLN A CA 1
ATOM 810 C C . GLN A 1 108 ? 16.743 -7.674 -12.957 1.00 97.06 108 GLN A C 1
ATOM 812 O O . GLN A 1 108 ? 16.512 -7.855 -14.151 1.00 97.06 108 GLN A O 1
ATOM 817 N N . PRO A 1 109 ? 17.270 -8.662 -12.198 1.00 95.69 109 PRO A N 1
ATOM 818 C CA . PRO A 1 109 ? 17.714 -9.925 -12.792 1.00 95.69 109 PRO A CA 1
ATOM 819 C C . PRO A 1 109 ? 16.584 -10.743 -13.430 1.00 95.69 109 PRO A C 1
ATOM 821 O O . PRO A 1 109 ? 16.844 -11.566 -14.305 1.00 95.69 109 PRO A O 1
ATOM 824 N N . LEU A 1 110 ? 15.339 -10.560 -12.975 1.00 93.69 110 LEU A N 1
ATOM 825 C CA . LEU A 1 110 ? 14.166 -11.148 -13.619 1.00 93.69 110 LEU A CA 1
ATOM 826 C C . LEU A 1 110 ? 13.881 -10.419 -14.931 1.00 93.69 110 LEU A C 1
ATOM 828 O O . LEU A 1 110 ? 13.724 -11.078 -15.953 1.00 93.69 110 LEU A O 1
ATOM 832 N N . ILE A 1 111 ? 13.859 -9.082 -14.913 1.00 95.25 111 ILE A N 1
ATOM 833 C CA . ILE A 1 111 ? 13.612 -8.263 -16.107 1.00 95.25 111 ILE A CA 1
ATOM 834 C C . ILE A 1 111 ? 14.597 -8.598 -17.229 1.00 95.25 111 ILE A C 1
ATOM 836 O O . ILE A 1 111 ? 14.162 -8.806 -18.358 1.00 95.25 111 ILE A O 1
ATOM 840 N N . ASP A 1 112 ? 15.885 -8.728 -16.914 1.00 95.25 112 ASP A N 1
ATOM 841 C CA . ASP A 1 112 ? 16.944 -8.993 -17.897 1.00 95.25 112 ASP A CA 1
ATOM 842 C C . ASP A 1 112 ? 16.788 -10.351 -18.607 1.00 95.25 112 ASP A C 1
ATOM 844 O O . ASP A 1 112 ? 17.298 -10.549 -19.708 1.00 95.25 112 ASP A O 1
ATOM 848 N N . ARG A 1 113 ? 16.075 -11.303 -17.990 1.00 93.00 113 ARG A N 1
ATOM 849 C CA . ARG A 1 113 ? 15.813 -12.642 -18.549 1.00 93.00 113 ARG A CA 1
ATOM 850 C C . ARG A 1 113 ? 14.526 -12.710 -19.367 1.00 93.00 113 ARG A C 1
ATOM 852 O O . ARG A 1 113 ? 14.290 -13.707 -20.050 1.00 93.00 113 ARG A O 1
ATOM 859 N N . LEU A 1 114 ? 13.657 -11.706 -19.265 1.00 92.00 114 LEU A N 1
ATOM 860 C CA . LEU A 1 114 ? 12.385 -11.692 -19.976 1.00 92.00 114 LEU A CA 1
ATOM 861 C C . LEU A 1 114 ? 12.596 -11.169 -21.406 1.00 92.00 114 LEU A C 1
ATOM 863 O O . LEU A 1 114 ? 13.119 -10.068 -21.562 1.00 92.00 114 LEU A O 1
ATOM 867 N N . PRO A 1 115 ? 12.113 -11.868 -22.454 1.00 89.56 115 PRO A N 1
ATOM 868 C CA . PRO A 1 115 ? 12.293 -11.435 -23.845 1.00 89.56 115 PRO A CA 1
ATOM 869 C C . PRO A 1 115 ? 11.779 -10.018 -24.138 1.00 89.56 115 PRO A C 1
ATOM 871 O O . PRO A 1 115 ? 12.323 -9.323 -24.988 1.00 89.56 115 PRO A O 1
ATOM 874 N N . SER A 1 116 ? 10.735 -9.584 -23.427 1.00 92.94 116 SER A N 1
ATOM 875 C CA . SER A 1 116 ? 10.130 -8.254 -23.573 1.00 92.94 116 SER A CA 1
ATOM 876 C C . SER A 1 116 ? 10.500 -7.293 -22.436 1.00 92.94 116 SER A C 1
ATOM 878 O O . SER A 1 116 ? 9.937 -6.200 -22.362 1.00 92.94 116 SER A O 1
ATOM 880 N N . GLY A 1 117 ? 11.407 -7.685 -21.532 1.00 94.75 117 GLY A N 1
ATOM 881 C CA . GLY A 1 117 ? 11.838 -6.878 -20.388 1.00 94.75 117 GLY A CA 1
ATOM 882 C C . GLY A 1 117 ? 10.662 -6.265 -19.619 1.00 94.75 117 GLY A C 1
ATOM 883 O O . GLY A 1 117 ? 9.695 -6.954 -19.284 1.00 94.75 117 GLY A O 1
ATOM 884 N N . TYR A 1 118 ? 10.710 -4.949 -19.399 1.00 95.50 118 TYR A N 1
ATOM 885 C CA . TYR A 1 118 ? 9.664 -4.164 -18.722 1.00 95.50 118 TYR A CA 1
ATOM 886 C C . TYR A 1 118 ? 8.292 -4.179 -19.417 1.00 95.50 118 TYR A C 1
ATOM 888 O O . TYR A 1 118 ? 7.272 -3.934 -18.775 1.00 95.50 118 TYR A O 1
ATOM 896 N N . ASN A 1 119 ? 8.249 -4.478 -20.716 1.00 95.12 119 ASN A N 1
ATOM 897 C CA . ASN A 1 119 ? 7.010 -4.541 -21.493 1.00 95.12 119 ASN A CA 1
ATOM 898 C C . ASN A 1 119 ? 6.353 -5.926 -21.455 1.00 95.12 119 ASN A C 1
ATOM 900 O O . ASN A 1 119 ? 5.318 -6.134 -22.081 1.00 95.12 119 ASN A O 1
ATOM 904 N N . THR A 1 120 ? 6.934 -6.877 -20.721 1.00 93.06 120 THR A N 1
ATOM 905 C CA . THR A 1 120 ? 6.351 -8.208 -20.536 1.00 93.06 120 THR A CA 1
ATOM 906 C C . THR A 1 120 ? 4.942 -8.104 -19.958 1.00 93.06 120 THR A C 1
ATOM 908 O O . THR A 1 120 ? 4.744 -7.468 -18.924 1.00 93.06 120 THR A O 1
ATOM 911 N N . SER A 1 121 ? 3.976 -8.746 -20.616 1.00 90.25 121 SER A N 1
ATOM 912 C CA . SER A 1 121 ? 2.599 -8.847 -20.127 1.00 90.25 121 SER A CA 1
ATOM 913 C C . SER A 1 121 ? 2.520 -9.687 -18.848 1.00 90.25 121 SER A C 1
ATOM 915 O O . SER A 1 121 ? 3.153 -10.742 -18.751 1.00 90.25 121 SER A O 1
ATOM 917 N N . MET A 1 122 ? 1.726 -9.223 -17.881 1.00 86.50 122 MET A N 1
ATOM 918 C CA . MET A 1 122 ? 1.418 -9.919 -16.630 1.00 86.50 122 MET A CA 1
ATOM 919 C C . MET A 1 122 ? 0.097 -10.721 -16.683 1.00 86.50 122 MET A C 1
ATOM 921 O O . MET A 1 122 ? -0.336 -11.201 -15.638 1.00 86.50 122 MET A O 1
ATOM 925 N N . GLN A 1 123 ? -0.513 -10.908 -17.871 1.00 72.75 123 GLN A N 1
ATOM 926 C CA . GLN A 1 123 ? -1.753 -11.689 -18.106 1.00 72.75 123 GLN A CA 1
ATOM 927 C C . GLN A 1 123 ? -1.841 -13.004 -17.335 1.00 72.75 123 GLN A C 1
ATOM 929 O O . GLN A 1 123 ? -2.894 -13.388 -16.833 1.00 72.75 123 GLN A O 1
ATOM 934 N N . GLU A 1 124 ? -0.717 -13.691 -17.202 1.00 54.78 124 GLU A N 1
ATOM 935 C CA . GLU A 1 124 ? -0.625 -14.937 -16.463 1.00 54.78 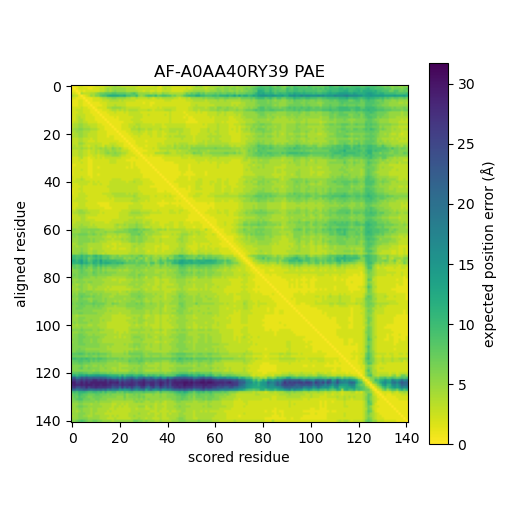124 GLU A CA 1
ATOM 936 C C . GLU A 1 124 ? -0.255 -14.682 -14.998 1.00 54.78 124 GLU A C 1
ATOM 938 O O . GLU A 1 124 ? 0.826 -15.057 -14.537 1.00 54.78 124 GLU A O 1
ATOM 943 N N . ALA A 1 125 ? -1.158 -14.067 -14.231 1.00 51.03 125 ALA A N 1
ATOM 944 C CA . ALA A 1 125 ? -0.963 -13.771 -12.807 1.00 51.03 125 ALA A CA 1
ATOM 945 C C . ALA A 1 125 ? -0.656 -15.005 -11.908 1.00 51.03 125 ALA A C 1
ATOM 947 O O . ALA A 1 125 ? -0.443 -14.845 -10.705 1.00 51.03 125 ALA A O 1
ATOM 948 N N . GLY A 1 126 ? -0.584 -16.233 -12.443 1.00 52.00 126 GLY A N 1
ATOM 949 C CA . GLY A 1 126 ? -0.386 -17.464 -11.668 1.00 52.00 126 GLY A CA 1
ATOM 950 C C . GLY A 1 126 ? 0.840 -18.318 -12.007 1.00 52.00 126 GLY A C 1
ATOM 951 O O . GLY A 1 126 ? 1.405 -18.917 -11.092 1.00 52.00 126 GLY A O 1
ATOM 952 N N . THR A 1 127 ? 1.268 -18.399 -13.270 1.00 55.84 127 THR A N 1
ATOM 953 C CA . THR A 1 127 ? 2.199 -19.458 -13.721 1.00 55.84 127 THR A CA 1
ATOM 954 C C . THR A 1 127 ? 3.628 -18.987 -13.954 1.00 55.84 127 THR A C 1
ATOM 956 O O . THR A 1 127 ? 4.554 -19.762 -13.723 1.00 55.84 127 THR A O 1
ATOM 959 N N . ARG A 1 128 ? 3.838 -17.734 -14.379 1.00 69.69 128 ARG A N 1
ATOM 960 C CA . ARG A 1 128 ? 5.174 -17.266 -14.790 1.00 69.69 128 ARG A CA 1
ATOM 961 C C . ARG A 1 128 ? 5.999 -16.616 -13.677 1.00 69.69 128 ARG A C 1
ATOM 963 O O . ARG A 1 128 ? 7.222 -16.702 -13.716 1.00 69.69 128 ARG A O 1
ATOM 970 N N . PHE A 1 129 ? 5.351 -15.991 -12.692 1.00 83.25 129 PHE A N 1
ATOM 971 C CA . PHE A 1 129 ? 6.027 -15.351 -11.559 1.00 83.25 129 PHE A CA 1
ATOM 972 C C . PHE A 1 129 ? 5.801 -16.140 -10.273 1.00 83.25 129 PHE A C 1
ATOM 974 O O . PHE A 1 129 ? 4.670 -16.474 -9.924 1.00 83.25 129 PHE A O 1
ATOM 981 N N . SER A 1 130 ? 6.870 -16.394 -9.531 1.00 87.44 130 SER A N 1
ATOM 982 C CA . SER A 1 130 ? 6.820 -16.941 -8.178 1.00 87.44 130 SER A CA 1
ATOM 983 C C . SER A 1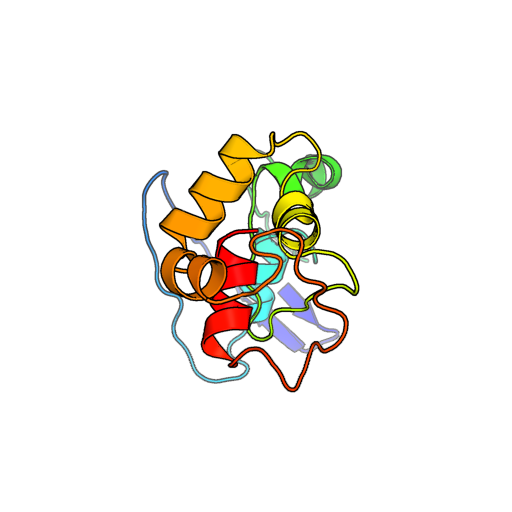 130 ? 6.079 -16.002 -7.216 1.00 87.44 130 SER A C 1
ATOM 985 O O . SER A 1 130 ? 5.974 -14.794 -7.436 1.00 87.44 130 SER A O 1
ATOM 987 N N . GLY A 1 131 ? 5.602 -16.536 -6.087 1.00 86.88 131 GLY A N 1
ATOM 988 C CA . GLY A 1 131 ? 4.959 -15.717 -5.050 1.00 86.88 131 GLY A CA 1
ATOM 989 C C . GLY A 1 131 ? 5.847 -14.576 -4.536 1.00 86.88 131 GLY A C 1
ATOM 990 O O . GLY A 1 131 ? 5.357 -13.469 -4.325 1.00 86.88 131 GLY A O 1
ATOM 991 N N . GLY A 1 132 ? 7.157 -14.818 -4.413 1.00 89.25 132 GLY A N 1
ATOM 992 C CA . GLY A 1 132 ? 8.123 -13.795 -4.007 1.00 89.25 132 GLY A CA 1
ATOM 993 C C . GLY A 1 132 ? 8.311 -12.694 -5.054 1.00 89.25 132 GLY A C 1
ATOM 994 O O . GLY A 1 132 ? 8.460 -11.531 -4.694 1.00 89.25 132 GLY A O 1
ATOM 995 N N . GLU A 1 133 ? 8.257 -13.020 -6.347 1.00 91.31 133 GLU A N 1
ATOM 996 C CA . GLU A 1 133 ? 8.302 -12.008 -7.413 1.00 91.31 133 GLU A CA 1
ATOM 997 C C . GLU A 1 133 ? 7.047 -11.143 -7.410 1.00 91.31 133 GLU A C 1
ATOM 999 O O . GLU A 1 133 ? 7.162 -9.923 -7.478 1.00 91.31 133 GLU A O 1
ATOM 1004 N N . ARG A 1 134 ? 5.862 -11.741 -7.235 1.00 89.88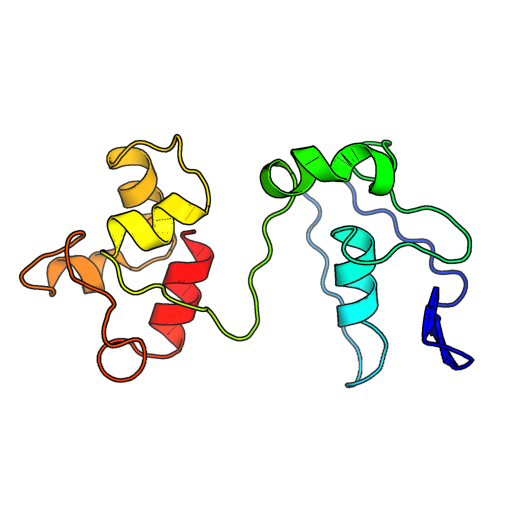 134 ARG A N 1
ATOM 1005 C CA . ARG A 1 134 ? 4.610 -10.976 -7.112 1.00 89.88 134 ARG A CA 1
ATOM 1006 C C . ARG A 1 134 ? 4.651 -9.997 -5.938 1.00 89.88 134 ARG A C 1
ATOM 1008 O O . ARG A 1 134 ? 4.274 -8.842 -6.101 1.00 89.88 134 ARG A O 1
ATOM 1015 N N . GLN A 1 135 ? 5.161 -10.428 -4.781 1.00 91.12 135 GLN A N 1
ATOM 1016 C CA . GLN A 1 135 ? 5.338 -9.543 -3.624 1.00 91.12 135 GLN A CA 1
ATOM 1017 C C . GLN A 1 135 ? 6.331 -8.411 -3.901 1.00 91.12 135 GLN A C 1
ATOM 1019 O O . GLN A 1 135 ? 6.065 -7.272 -3.535 1.00 91.12 135 GLN A O 1
ATOM 1024 N N . ARG A 1 136 ? 7.446 -8.691 -4.586 1.00 93.62 136 ARG A N 1
ATOM 1025 C CA . ARG A 1 136 ? 8.409 -7.648 -4.971 1.00 93.62 136 ARG A CA 1
ATOM 1026 C C . ARG A 1 136 ? 7.833 -6.671 -5.996 1.00 93.62 136 ARG A C 1
ATOM 1028 O O . ARG A 1 136 ? 8.130 -5.488 -5.910 1.00 93.62 136 ARG A O 1
ATOM 1035 N N . PHE A 1 137 ? 6.978 -7.118 -6.918 1.00 93.25 137 PHE A N 1
ATOM 1036 C CA . PHE A 1 137 ? 6.280 -6.209 -7.832 1.00 93.25 137 PHE A CA 1
ATOM 1037 C C . PHE A 1 137 ? 5.307 -5.293 -7.089 1.00 93.25 137 PHE A C 1
ATOM 1039 O O . PHE A 1 137 ? 5.240 -4.113 -7.408 1.00 93.25 137 PHE A O 1
ATOM 1046 N N . ALA A 1 138 ? 4.597 -5.808 -6.083 1.00 91.62 138 ALA A N 1
ATOM 1047 C CA . ALA A 1 138 ? 3.758 -4.976 -5.224 1.00 91.62 138 ALA A CA 1
ATOM 1048 C C . ALA A 1 138 ? 4.560 -4.055 -4.293 1.00 91.62 138 ALA A C 1
ATOM 1050 O O . ALA A 1 138 ? 4.034 -3.031 -3.899 1.00 91.62 138 ALA A O 1
ATOM 1051 N N . LEU A 1 139 ? 5.805 -4.401 -3.951 1.00 93.75 139 LEU A N 1
ATOM 1052 C CA . LEU A 1 139 ? 6.713 -3.519 -3.210 1.00 93.75 139 LEU A CA 1
ATOM 1053 C C . LEU A 1 139 ? 7.291 -2.401 -4.091 1.00 93.75 139 LEU A C 1
ATOM 1055 O O . LEU A 1 139 ? 7.567 -1.317 -3.592 1.00 93.75 139 LEU A O 1
ATOM 1059 N N . ALA A 1 140 ? 7.538 -2.686 -5.373 1.00 94.81 140 ALA A N 1
ATOM 1060 C CA . ALA A 1 140 ? 7.993 -1.686 -6.337 1.00 94.81 140 ALA A CA 1
ATOM 1061 C C . ALA A 1 140 ? 6.892 -0.676 -6.687 1.00 94.81 140 ALA A C 1
ATOM 1063 O O . ALA A 1 140 ? 7.206 0.461 -7.035 1.00 94.81 140 ALA A O 1
ATOM 1064 N N . ARG A 1 141 ? 5.636 -1.136 -6.676 1.00 92.19 141 ARG A N 1
ATOM 1065 C CA . ARG A 1 141 ? 4.433 -0.328 -6.883 1.00 92.19 141 ARG A CA 1
ATOM 1066 C C . ARG A 1 141 ? 4.217 0.595 -5.690 1.00 92.19 141 ARG A C 1
ATOM 1068 O O . ARG A 1 141 ? 3.955 1.785 -5.950 1.00 92.19 141 ARG A O 1
#

Sequence (141 aa):
FKYDDKTIIRQLNLTVVPGQKIALLGRSGSGKTTLLKLITGDILPVSGQVTIGGHDVSALQQQLSQLVAVLDQQAYLFDTSILNNVRMGNLSATDEQIKIAIQQAGLQPLIDRLPSGYNTSMQEAGTRFSGGERQRFALAR

Nearest PDB structures (foldseek):
  4m1m-assembly1_A  TM=9.301E-01  e=2.303E-07  Mus musculus
  5kpi-assembly2_B  TM=9.332E-01  e=2.585E-07  Mus musculus
  2ixf-assembly2_D  TM=8.896E-01  e=2.314E-06  Rattus norvegicus
  8jxq-assembly1_A  TM=8.906E-01  e=8.721E-06  Homo sapiens
  8jwi-assembly1_A  TM=8.579E-01  e=6.924E-06  Plasmodium falciparum 3D7

Radius of gyration: 18.22 Å; Cα contacts (8 Å, |Δi|>4): 132; chains: 1; bounding box: 39×35×48 Å

InterPro domains:
  IPR003439 ABC transporter-like, ATP-binding domain [PF00005] (10-141)
  IPR027417 P-loop containing nucleoside triphosphate hydrolase [G3DSA:3.40.50.300] (1-141)
  IPR027417 P-loop containin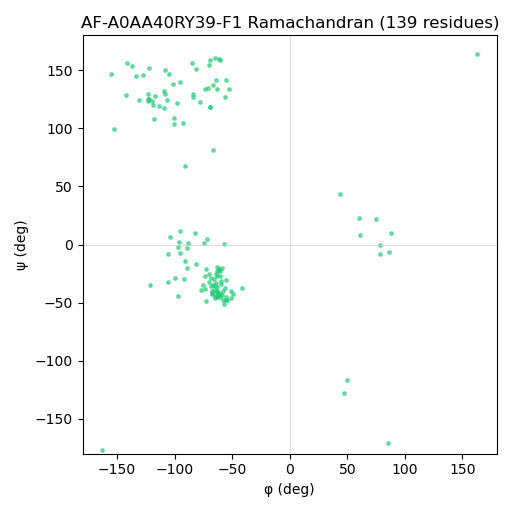g nucleoside triphosphate hydrolase [SSF52540] (2-141)
  IPR039421 Type 1 protein exporter [PTHR24221] (1-141)

pLDDT: mean 91.5, std 8.02, range [51.03, 98.25]

Foldseek 3Di:
DADPPRDQDDPDDDDADPPDDDDDDDDPSNCPVVVVCCQLVVDDDPDDFHDDPNHGNVVCNVPSLVVDADQDPAQDADFFFLLVRLCVSPVPDDSVLLVVLCVVLVCQVVLVPDPCRRRDTCNPVDDPDDRSRSSSSSSSD

Organism: Stutzerimonas stutzeri (NCBI:txid316)

Solvent-accessible surface area (backbone atoms only — not comparable to full-atom values): 8866 Å² total; per-residue (Å²): 56,57,60,90,90,49,73,58,50,75,92,80,83,86,86,84,58,92,92,66,84,84,84,94,83,76,64,90,89,64,34,65,70,57,51,49,33,39,70,69,44,79,42,79,61,81,64,81,85,51,65,58,99,84,40,49,32,83,81,35,63,94,49,38,75,81,77,50,88,83,79,62,98,72,52,85,67,54,80,39,28,48,53,56,54,30,28,71,56,41,82,86,57,50,74,66,57,49,51,51,32,35,43,75,43,67,40,47,76,58,36,76,72,39,96,53,35,56,64,33,71,33,69,58,74,72,80,81,55,53,75,69,53,40,45,31,48,48,67,32,49

Secondary structure (DSSP, 8-state):
-EETTEE---S------TT--------TTSSHHHHHHHHTTSS--SSS--EETTEETTTTTTTHHHH-----SS----SSBHHHHHHTT-TT--HHHHHHHHHHTT-HHHHTTSTTGGG-B---TTTSS-HHHHHHHHHH-